Protein AF-A0A962ACP3-F1 (afdb_monomer_lite)

pLDDT: mean 85.19, std 15.77, range [39.59, 98.0]

Radius of gyration: 16.71 Å; chains: 1; bounding box: 46×25×47 Å

Secondary structure (DSSP, 8-state):
-HHHHH---TT--TTS--HHHHHHHHHHHHHHHHHHHHH---HHHHHHHHHHHHHHHHHHHHHHHHHHHS---GGGHHHHHHHHHHHHHHHHHHHHHHHHHS--TT-HHHHHHHHHHHHHHHHHHHHTT-S-HHHHHHHHHHHHHHHHHHHHTS-HHHHHHHHHHHTTHHHHHHHHHH--

Sequence (180 aa):
MRLYFTEFSAGSGPGGVRPLQFLAILGSGVIALLMVALLGTPAIRAFLWWLAIAVSEAAIIAINVLYARREPDDSRLRAWALAKAMLAGLSGLAWSAGQVALSVPGDPVSTIMPAWMILTFCAGAIWAGAFYMPALVAMQLCAVMPAAMWLETHGGFERAVGLCLLAPLQMMLAISRLAG

Structure (mmCIF, N/CA/C/O backbone):
data_AF-A0A962ACP3-F1
#
_entry.id   AF-A0A962ACP3-F1
#
loop_
_atom_site.group_PDB
_atom_site.id
_atom_site.type_symbol
_atom_site.label_atom_id
_atom_site.label_alt_id
_atom_site.label_comp_id
_atom_site.label_asym_id
_atom_site.label_entity_id
_atom_site.label_seq_id
_atom_site.pdbx_PDB_ins_code
_atom_site.Cartn_x
_atom_site.Cartn_y
_atom_site.Cartn_z
_atom_site.occupancy
_atom_site.B_iso_or_equiv
_atom_site.auth_seq_id
_atom_site.auth_comp_id
_atom_site.auth_asym_id
_atom_site.auth_atom_id
_atom_site.pdbx_PDB_model_num
ATOM 1 N N . MET A 1 1 ? 10.796 1.493 -24.749 1.00 45.69 1 MET A N 1
ATOM 2 C CA . MET A 1 1 ? 10.975 0.771 -23.462 1.00 45.69 1 MET A CA 1
ATOM 3 C C . MET A 1 1 ? 12.163 1.273 -22.653 1.00 45.69 1 MET A C 1
ATOM 5 O O . MET A 1 1 ? 11.949 1.526 -21.478 1.00 45.69 1 MET A O 1
ATOM 9 N N . ARG A 1 2 ? 13.359 1.469 -23.238 1.00 44.56 2 ARG A N 1
ATOM 10 C CA . ARG A 1 2 ? 14.505 2.090 -22.537 1.00 44.56 2 ARG A CA 1
ATOM 11 C C . ARG A 1 2 ? 14.147 3.419 -21.844 1.00 44.56 2 ARG A C 1
ATOM 13 O O . ARG A 1 2 ? 14.450 3.563 -20.667 1.00 44.56 2 ARG A O 1
ATOM 20 N N . LEU A 1 3 ? 13.381 4.287 -22.522 1.00 40.88 3 LEU A N 1
ATOM 21 C CA . LEU A 1 3 ? 12.874 5.569 -21.996 1.00 40.88 3 LEU A CA 1
ATOM 22 C C . LEU A 1 3 ? 12.155 5.462 -20.635 1.00 40.88 3 LEU A C 1
ATOM 24 O O . LEU A 1 3 ? 12.406 6.274 -19.760 1.00 40.88 3 LEU A O 1
ATOM 28 N N . TYR A 1 4 ? 11.367 4.410 -20.397 1.00 48.16 4 TYR A N 1
ATOM 29 C CA . TYR A 1 4 ? 10.574 4.249 -19.165 1.00 48.16 4 TYR A CA 1
ATOM 30 C C . TYR A 1 4 ? 11.374 3.765 -17.945 1.00 48.16 4 TYR A C 1
ATOM 32 O O . TYR A 1 4 ? 10.893 3.825 -16.814 1.00 48.16 4 TYR A O 1
ATOM 40 N N . PHE A 1 5 ? 12.587 3.250 -18.157 1.00 47.72 5 PHE A N 1
ATOM 41 C CA . PHE A 1 5 ? 13.537 2.984 -17.074 1.00 47.72 5 PHE A CA 1
ATOM 42 C C . PHE A 1 5 ? 14.505 4.155 -16.861 1.00 47.72 5 PHE A C 1
ATOM 44 O O . PHE A 1 5 ? 15.052 4.290 -15.768 1.00 47.72 5 PHE A O 1
ATOM 51 N N . THR A 1 6 ? 14.707 4.986 -17.889 1.00 42.34 6 THR A N 1
ATOM 52 C CA . THR A 1 6 ? 15.569 6.175 -17.857 1.00 42.34 6 THR A CA 1
ATOM 53 C C . THR A 1 6 ? 14.825 7.469 -17.542 1.00 42.34 6 THR A C 1
ATOM 55 O O . THR A 1 6 ? 15.491 8.475 -17.322 1.00 42.34 6 THR A O 1
ATOM 58 N N . GLU A 1 7 ? 13.489 7.463 -17.456 1.00 41.88 7 GLU A N 1
ATOM 59 C CA . GLU A 1 7 ? 12.685 8.499 -16.791 1.00 41.88 7 GLU A CA 1
ATOM 60 C C . GLU A 1 7 ? 12.941 8.449 -15.273 1.00 41.88 7 GLU A C 1
ATOM 62 O O . GLU A 1 7 ? 12.097 8.183 -14.415 1.00 41.88 7 GLU A O 1
ATOM 67 N N . PHE A 1 8 ? 14.201 8.701 -14.933 1.00 46.75 8 PHE A N 1
ATOM 68 C CA . PHE A 1 8 ? 14.587 9.387 -13.730 1.00 46.75 8 PHE A CA 1
ATOM 69 C C . PHE A 1 8 ? 13.858 10.729 -13.781 1.00 46.75 8 PHE A C 1
ATOM 71 O O . PHE A 1 8 ? 14.294 11.659 -14.455 1.00 46.75 8 PHE A O 1
ATOM 78 N N . SER A 1 9 ? 12.734 10.847 -13.069 1.00 42.66 9 SER A N 1
ATOM 79 C CA . SER A 1 9 ? 12.297 12.163 -12.606 1.00 42.66 9 SER A CA 1
ATOM 80 C C . SER A 1 9 ? 13.532 12.877 -12.047 1.00 42.66 9 SER A C 1
ATOM 82 O O . SER A 1 9 ? 14.309 12.262 -11.305 1.00 42.66 9 SER A O 1
ATOM 84 N N . ALA A 1 10 ? 13.735 14.146 -12.404 1.00 41.72 10 ALA A N 1
ATOM 85 C CA . ALA A 1 10 ? 14.876 14.951 -11.963 1.00 41.72 10 ALA A CA 1
ATOM 86 C C . ALA A 1 10 ? 15.040 15.001 -10.422 1.00 41.72 10 ALA A C 1
ATOM 88 O O . ALA A 1 10 ? 16.084 15.416 -9.931 1.00 41.72 10 ALA A O 1
ATOM 89 N N . GLY A 1 11 ? 14.043 14.534 -9.653 1.00 42.28 11 GLY A N 1
ATOM 90 C CA . GLY A 1 11 ? 14.097 14.330 -8.199 1.00 42.28 11 GLY A CA 1
ATOM 91 C C . GLY A 1 11 ? 14.646 12.974 -7.721 1.00 42.28 11 GLY A C 1
ATOM 92 O O . GLY A 1 11 ? 14.544 12.652 -6.536 1.00 42.28 11 GLY A O 1
ATOM 93 N N . SER A 1 12 ? 15.198 12.144 -8.606 1.00 43.84 12 SER A N 1
ATOM 94 C CA . SER A 1 12 ? 15.861 10.888 -8.236 1.00 43.84 12 SER A CA 1
ATOM 95 C C . SER A 1 12 ? 17.210 11.200 -7.582 1.00 43.84 12 SER A C 1
ATOM 97 O O . SER A 1 12 ? 18.171 11.531 -8.271 1.00 43.84 12 SER A O 1
ATOM 99 N N . GLY A 1 13 ? 17.284 11.129 -6.254 1.00 42.38 13 GLY A N 1
ATOM 100 C CA . GLY A 1 13 ? 18.529 11.337 -5.514 1.00 42.38 13 GLY A CA 1
ATOM 101 C C . GLY A 1 13 ? 19.671 10.394 -5.947 1.00 42.38 13 GLY A C 1
ATOM 102 O O . GLY A 1 13 ? 19.444 9.400 -6.651 1.00 42.38 13 GLY A O 1
ATOM 103 N N . PRO A 1 14 ? 20.918 10.686 -5.536 1.00 39.59 14 PRO A N 1
ATOM 104 C CA . PRO A 1 14 ? 22.082 9.884 -5.906 1.00 39.59 14 PRO A CA 1
ATOM 105 C C . PRO A 1 14 ? 21.909 8.409 -5.493 1.00 39.59 14 PRO A C 1
ATOM 107 O O . PRO A 1 14 ? 21.522 8.108 -4.367 1.00 39.59 14 PRO A O 1
ATOM 110 N N . GLY A 1 15 ? 22.206 7.478 -6.410 1.00 46.47 15 GLY A N 1
ATOM 111 C CA . GLY A 1 15 ? 22.239 6.032 -6.134 1.00 46.47 15 GLY A CA 1
ATOM 112 C C . GLY A 1 15 ? 20.968 5.232 -6.455 1.00 46.47 15 GLY A C 1
ATOM 113 O O . GLY A 1 15 ? 20.919 4.046 -6.141 1.00 46.47 15 GLY A O 1
ATOM 114 N N . GLY A 1 16 ? 19.950 5.832 -7.083 1.00 48.38 16 GLY A N 1
ATOM 115 C CA . GLY A 1 16 ? 18.723 5.116 -7.473 1.00 48.38 16 GLY A CA 1
ATOM 116 C C . GLY A 1 16 ? 17.720 4.900 -6.331 1.00 48.38 16 GLY A C 1
ATOM 117 O O . GLY A 1 16 ? 16.703 4.232 -6.526 1.00 48.38 16 GLY A O 1
ATOM 118 N N . VAL A 1 17 ? 17.983 5.492 -5.160 1.00 49.34 17 VAL A N 1
ATOM 119 C CA . VAL A 1 17 ? 17.039 5.602 -4.043 1.00 49.34 17 VAL A CA 1
ATOM 120 C C . VAL A 1 17 ? 16.253 6.894 -4.229 1.00 49.34 17 VAL A C 1
ATOM 122 O O . VAL A 1 17 ? 16.806 7.992 -4.171 1.00 49.34 17 VAL A O 1
ATOM 125 N N . ARG A 1 18 ? 14.948 6.783 -4.463 1.00 64.94 18 ARG A N 1
ATOM 126 C CA . ARG A 1 18 ? 14.062 7.942 -4.428 1.00 64.94 18 ARG A CA 1
ATOM 127 C C . ARG A 1 18 ? 13.822 8.301 -2.962 1.00 64.94 18 ARG A C 1
ATOM 129 O O . ARG A 1 18 ? 13.464 7.416 -2.183 1.00 64.94 18 ARG A O 1
ATOM 136 N N . PRO A 1 19 ? 13.923 9.587 -2.585 1.00 71.31 19 PRO A N 1
ATOM 137 C CA . PRO A 1 19 ? 13.521 10.064 -1.261 1.00 71.31 19 PRO A CA 1
ATOM 138 C C . PRO A 1 19 ? 12.148 9.530 -0.826 1.00 71.31 19 PRO A C 1
ATOM 140 O O . PRO A 1 19 ? 11.937 9.247 0.347 1.00 71.31 19 PRO A O 1
ATOM 143 N N . LEU A 1 20 ? 11.252 9.291 -1.790 1.00 74.06 20 LEU A N 1
ATOM 144 C CA . LEU A 1 20 ? 9.941 8.689 -1.579 1.00 74.06 20 LEU A CA 1
ATOM 145 C C . LEU A 1 20 ? 9.981 7.305 -0.901 1.00 74.06 20 LEU A C 1
ATOM 147 O O . LEU A 1 20 ? 9.170 7.077 -0.013 1.00 74.06 20 LEU A O 1
ATOM 151 N N . GLN A 1 21 ? 10.900 6.396 -1.262 1.00 81.31 21 GLN A N 1
ATOM 152 C CA . GLN A 1 21 ? 10.975 5.073 -0.612 1.00 81.31 21 GLN A CA 1
ATOM 153 C C . GLN A 1 21 ? 11.403 5.200 0.849 1.00 81.31 21 GLN A C 1
ATOM 155 O O . GLN A 1 21 ? 10.837 4.561 1.732 1.00 81.31 21 GLN A O 1
ATOM 160 N N . PHE A 1 22 ? 12.377 6.069 1.123 1.00 83.25 22 PHE A N 1
ATOM 161 C CA . PHE A 1 22 ? 12.807 6.334 2.491 1.00 83.25 22 PHE A CA 1
ATOM 162 C C . PHE A 1 22 ? 11.678 6.960 3.318 1.00 83.25 22 PHE A C 1
ATOM 164 O O . PHE A 1 22 ? 11.406 6.517 4.432 1.00 83.25 22 PHE A O 1
ATOM 171 N N . LEU A 1 23 ? 10.969 7.939 2.748 1.00 85.25 23 LEU A N 1
ATOM 172 C CA . LEU A 1 23 ? 9.799 8.555 3.373 1.00 85.25 23 LEU A CA 1
ATOM 173 C C . LEU A 1 23 ? 8.660 7.552 3.591 1.00 85.25 23 LEU A C 1
ATOM 175 O O . LEU A 1 23 ? 7.990 7.626 4.614 1.00 85.25 23 LEU A O 1
ATOM 179 N N . ALA A 1 24 ? 8.464 6.594 2.685 1.00 86.88 24 ALA A N 1
ATOM 180 C CA . ALA A 1 24 ? 7.477 5.527 2.828 1.00 86.88 24 ALA A CA 1
ATOM 181 C C . ALA A 1 24 ? 7.806 4.595 4.011 1.00 86.88 24 ALA A C 1
ATOM 183 O O . ALA A 1 24 ? 6.938 4.312 4.842 1.00 86.88 24 ALA A O 1
ATOM 184 N N . ILE A 1 25 ? 9.069 4.172 4.144 1.00 91.38 25 ILE A N 1
ATOM 185 C CA . ILE A 1 25 ? 9.536 3.346 5.273 1.00 91.38 25 ILE A CA 1
ATOM 1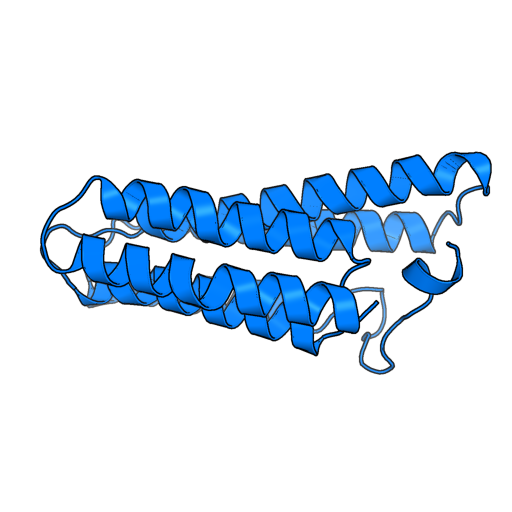86 C C . ILE A 1 25 ? 9.449 4.121 6.595 1.00 91.38 25 ILE A C 1
ATOM 188 O O . ILE A 1 25 ? 9.012 3.578 7.610 1.00 91.38 25 ILE A O 1
ATOM 192 N N . LEU A 1 26 ? 9.849 5.395 6.596 1.00 92.62 26 LEU A N 1
ATOM 193 C CA . LEU A 1 26 ? 9.807 6.236 7.791 1.00 92.62 26 LEU A CA 1
ATOM 194 C C . LEU A 1 26 ? 8.364 6.537 8.213 1.00 92.62 26 LEU A C 1
ATOM 196 O O . LEU A 1 26 ? 8.018 6.365 9.378 1.00 92.62 26 LEU A O 1
ATOM 200 N N . GLY A 1 27 ? 7.508 6.925 7.266 1.00 92.00 27 GLY A N 1
ATOM 201 C CA . GLY A 1 27 ? 6.094 7.204 7.505 1.00 92.00 27 GLY A CA 1
ATOM 202 C C . GLY A 1 27 ? 5.338 5.978 8.016 1.00 92.00 27 GLY A C 1
ATOM 203 O O . GLY A 1 27 ? 4.606 6.079 8.998 1.00 92.00 27 GLY A O 1
ATOM 204 N N . SER A 1 28 ? 5.566 4.801 7.424 1.00 93.88 28 SER A N 1
ATOM 205 C CA . SER A 1 28 ? 4.996 3.546 7.940 1.00 93.88 28 SER A CA 1
ATOM 206 C C . SER A 1 28 ? 5.524 3.187 9.328 1.00 93.88 28 SER A C 1
ATOM 208 O O . SER A 1 28 ? 4.745 2.742 10.165 1.00 93.88 28 SER A O 1
ATOM 210 N N . GLY A 1 29 ? 6.802 3.448 9.620 1.00 95.75 29 GLY A N 1
ATOM 211 C CA . GLY A 1 29 ? 7.376 3.247 10.952 1.00 95.75 29 GLY A CA 1
ATOM 212 C C . GLY A 1 29 ? 6.732 4.141 12.013 1.00 95.75 29 GLY A C 1
ATOM 213 O O . GLY A 1 29 ? 6.358 3.659 13.080 1.00 95.75 29 GLY A O 1
ATOM 214 N N . VAL A 1 30 ? 6.530 5.426 11.704 1.00 95.31 30 VAL A N 1
ATOM 215 C CA . VAL A 1 30 ? 5.829 6.365 12.595 1.00 95.31 30 VAL A CA 1
ATOM 216 C C . VAL A 1 30 ? 4.410 5.882 12.878 1.00 95.31 30 VAL A C 1
ATOM 218 O O . VAL A 1 30 ? 4.004 5.843 14.037 1.00 95.31 30 VAL A O 1
ATOM 221 N N . ILE A 1 31 ? 3.665 5.456 11.854 1.00 93.81 31 ILE A N 1
ATOM 222 C CA . ILE A 1 31 ? 2.314 4.935 12.073 1.00 93.81 31 ILE A CA 1
ATOM 223 C C . ILE A 1 31 ? 2.337 3.635 12.875 1.00 93.81 31 ILE A C 1
ATOM 225 O O . ILE A 1 31 ? 1.580 3.530 13.831 1.00 93.81 31 ILE A O 1
ATOM 229 N N . ALA A 1 32 ? 3.218 2.679 12.569 1.00 95.31 32 ALA A N 1
ATOM 230 C CA . ALA A 1 32 ? 3.351 1.449 13.353 1.00 95.31 32 ALA A CA 1
ATOM 231 C C . ALA A 1 32 ? 3.557 1.757 14.845 1.00 95.31 32 ALA A C 1
ATOM 233 O O . ALA A 1 32 ? 2.889 1.172 15.697 1.00 95.31 32 ALA A O 1
ATOM 234 N N . LEU A 1 33 ? 4.428 2.721 15.159 1.00 96.44 33 LEU A N 1
ATOM 235 C CA . LEU A 1 33 ? 4.669 3.171 16.528 1.00 96.44 33 LEU A CA 1
ATOM 236 C C . LEU A 1 33 ? 3.428 3.817 17.156 1.00 96.44 33 LEU A C 1
ATOM 238 O O . LEU A 1 33 ? 3.095 3.484 18.289 1.00 96.44 33 LEU A O 1
ATOM 242 N N . LEU A 1 34 ? 2.718 4.692 16.437 1.00 94.81 34 LEU A N 1
ATOM 243 C CA . LEU A 1 34 ? 1.493 5.330 16.937 1.00 94.81 34 LEU A CA 1
ATOM 244 C C . LEU A 1 34 ? 0.365 4.316 17.173 1.00 94.81 34 LEU A C 1
ATOM 246 O O . LEU A 1 34 ? -0.305 4.377 18.202 1.00 94.81 34 LEU A O 1
ATOM 250 N N . MET A 1 35 ? 0.193 3.350 16.270 1.00 95.25 35 MET A N 1
ATOM 251 C CA . MET A 1 35 ? -0.785 2.266 16.400 1.00 95.25 35 MET A CA 1
ATOM 252 C C . MET A 1 35 ? -0.537 1.426 17.660 1.00 95.25 35 MET A C 1
ATOM 254 O O . MET A 1 35 ? -1.484 1.017 18.333 1.00 95.25 35 MET A O 1
ATOM 258 N N . VAL A 1 36 ? 0.732 1.184 18.002 1.00 96.69 36 VAL A N 1
ATOM 259 C CA . VAL A 1 36 ? 1.120 0.473 19.229 1.00 96.69 36 VAL A CA 1
ATOM 260 C C . VAL A 1 36 ? 0.929 1.358 20.460 1.00 96.69 36 VAL A C 1
ATOM 262 O O . VAL A 1 36 ? 0.293 0.938 21.422 1.00 96.69 36 VAL A O 1
ATOM 265 N N . ALA A 1 37 ? 1.464 2.580 20.432 1.00 95.88 37 ALA A N 1
ATOM 266 C CA . ALA A 1 37 ? 1.530 3.455 21.598 1.00 95.88 37 ALA A CA 1
ATOM 267 C C . ALA A 1 37 ? 0.169 4.030 22.013 1.00 95.88 37 ALA A C 1
ATOM 269 O O . ALA A 1 37 ? -0.053 4.244 23.202 1.00 95.88 37 ALA A O 1
ATOM 270 N N . LEU A 1 38 ? -0.722 4.301 21.053 1.00 94.38 38 LEU A N 1
ATOM 271 C CA . LEU A 1 38 ? -1.979 5.014 21.302 1.00 94.38 38 LEU A CA 1
ATOM 272 C C . LEU A 1 38 ? -3.221 4.134 21.172 1.00 94.38 38 LEU A C 1
ATOM 274 O O . LEU A 1 38 ? -4.197 4.376 21.874 1.00 94.38 38 LEU A O 1
ATOM 278 N N . LEU A 1 39 ? -3.199 3.133 20.286 1.00 93.38 39 LEU A N 1
ATOM 279 C CA . LEU A 1 39 ? -4.390 2.340 19.949 1.00 93.38 39 LEU A CA 1
ATOM 280 C C . LEU A 1 39 ? -4.310 0.887 20.437 1.00 93.38 39 LEU A C 1
ATOM 282 O O . LEU A 1 39 ? -5.238 0.116 20.231 1.00 93.38 39 LEU A O 1
ATOM 286 N N . GLY A 1 40 ? -3.213 0.488 21.089 1.00 92.38 40 GLY A N 1
ATOM 287 C CA . GLY A 1 40 ? -3.079 -0.852 21.667 1.00 92.38 40 GLY A CA 1
ATOM 288 C C . GLY A 1 40 ? -2.886 -1.968 20.636 1.00 92.38 40 GLY A C 1
ATOM 289 O O . GLY A 1 40 ? -3.132 -3.138 20.932 1.00 92.38 40 GLY A O 1
ATOM 290 N N . THR A 1 41 ? -2.426 -1.640 19.424 1.00 95.19 41 THR A N 1
ATOM 291 C CA . THR A 1 41 ? -2.054 -2.662 18.437 1.00 95.19 41 THR A CA 1
ATOM 292 C C . THR A 1 41 ? -0.903 -3.514 18.986 1.00 95.19 41 THR A C 1
ATOM 294 O O . THR A 1 41 ? 0.090 -2.957 19.459 1.00 95.19 41 THR A O 1
ATOM 297 N N . PRO A 1 42 ? -0.959 -4.858 18.901 1.00 96.81 42 PRO A N 1
ATOM 298 C CA . PRO A 1 42 ? 0.154 -5.700 19.324 1.00 96.81 42 PRO A CA 1
ATOM 299 C C . PRO A 1 42 ? 1.448 -5.351 18.577 1.00 96.81 42 PRO A C 1
ATOM 301 O O . PRO A 1 42 ? 1.492 -5.409 17.345 1.00 96.81 42 PRO A O 1
ATOM 304 N N . ALA A 1 43 ? 2.520 -5.053 19.319 1.00 97.00 43 ALA A N 1
ATOM 305 C CA . ALA A 1 43 ? 3.794 -4.588 18.761 1.00 97.00 43 ALA A CA 1
ATOM 306 C C . ALA A 1 43 ? 4.361 -5.519 17.681 1.00 97.00 43 ALA A C 1
ATOM 308 O O . ALA A 1 43 ? 4.869 -5.050 16.667 1.00 97.00 43 ALA A O 1
ATOM 309 N N . ILE A 1 44 ? 4.209 -6.837 17.849 1.00 97.50 44 ILE A N 1
ATOM 310 C CA . ILE A 1 44 ? 4.664 -7.815 16.857 1.00 97.50 44 ILE A CA 1
ATOM 311 C C . ILE A 1 44 ? 3.912 -7.695 15.523 1.00 97.50 44 ILE A C 1
ATOM 313 O O . ILE A 1 44 ? 4.535 -7.802 14.472 1.00 97.50 44 ILE A O 1
ATOM 317 N N . ARG A 1 45 ? 2.599 -7.416 15.533 1.00 97.69 45 ARG A N 1
ATOM 318 C CA . ARG A 1 45 ? 1.810 -7.241 14.301 1.00 97.69 45 ARG A CA 1
ATOM 319 C C . ARG A 1 45 ? 2.243 -5.975 13.564 1.00 97.69 45 ARG A C 1
ATOM 321 O O . ARG A 1 45 ? 2.485 -6.025 12.361 1.00 97.69 45 ARG A O 1
ATOM 328 N N . ALA A 1 46 ? 2.401 -4.872 14.298 1.00 97.12 46 ALA A N 1
ATOM 329 C CA . ALA A 1 46 ? 2.862 -3.604 13.741 1.00 97.12 46 ALA A CA 1
ATOM 330 C C . ALA A 1 46 ? 4.295 -3.700 13.192 1.00 97.12 46 ALA A C 1
ATOM 332 O O . ALA A 1 46 ? 4.567 -3.225 12.090 1.00 97.12 46 ALA A O 1
ATOM 333 N N . PHE A 1 47 ? 5.189 -4.380 13.916 1.00 97.62 47 PHE A N 1
ATOM 334 C CA . PHE A 1 47 ? 6.560 -4.632 13.479 1.00 97.62 47 PHE A CA 1
ATOM 335 C C . PHE A 1 47 ? 6.617 -5.486 12.211 1.00 97.62 47 PHE A C 1
ATOM 337 O O . PHE A 1 47 ? 7.318 -5.122 11.273 1.00 97.62 47 PHE A O 1
ATOM 344 N N . LEU A 1 48 ? 5.872 -6.596 12.150 1.00 98.00 48 LEU A N 1
ATOM 345 C CA . LEU A 1 48 ? 5.849 -7.466 10.970 1.00 98.00 48 LEU A CA 1
ATOM 346 C C . LEU A 1 48 ? 5.294 -6.748 9.736 1.00 98.00 48 LEU A C 1
ATOM 348 O O . LEU A 1 48 ? 5.832 -6.911 8.643 1.00 98.00 48 LEU A O 1
ATOM 352 N N . TRP A 1 49 ? 4.255 -5.928 9.909 1.00 97.56 49 TRP A N 1
ATOM 353 C CA . TRP A 1 49 ? 3.724 -5.097 8.831 1.00 97.56 49 TRP A CA 1
ATOM 354 C C . TRP A 1 49 ? 4.751 -4.074 8.331 1.00 97.56 49 TRP A C 1
ATOM 356 O O . TRP A 1 49 ? 5.023 -4.008 7.131 1.00 97.56 49 TRP A O 1
ATOM 366 N N . TRP A 1 50 ? 5.379 -3.326 9.241 1.00 97.62 50 TRP A N 1
ATOM 367 C CA . TRP A 1 50 ? 6.427 -2.371 8.880 1.00 97.62 50 TRP A CA 1
ATOM 368 C C . TRP A 1 50 ? 7.618 -3.057 8.195 1.00 97.62 50 TRP A C 1
ATOM 370 O O . TRP A 1 50 ? 8.109 -2.577 7.174 1.00 97.62 50 TRP A O 1
ATOM 380 N N . LEU A 1 51 ? 8.047 -4.214 8.707 1.00 97.50 51 LEU A N 1
ATOM 381 C CA . LEU A 1 51 ? 9.123 -5.008 8.120 1.00 97.50 51 LEU A CA 1
ATOM 382 C C . LEU A 1 51 ? 8.770 -5.462 6.698 1.00 97.50 51 LEU A C 1
ATOM 384 O O . LEU A 1 51 ? 9.626 -5.404 5.819 1.00 97.50 51 LEU A O 1
ATOM 388 N N . ALA A 1 52 ? 7.522 -5.868 6.447 1.00 97.25 52 ALA A N 1
ATOM 389 C CA . ALA A 1 52 ? 7.064 -6.229 5.107 1.00 97.25 52 ALA A CA 1
ATOM 390 C C . ALA A 1 52 ? 7.171 -5.047 4.127 1.00 97.25 52 ALA A C 1
ATOM 392 O O . ALA A 1 52 ? 7.674 -5.224 3.015 1.00 97.25 52 ALA A O 1
ATOM 393 N N . ILE A 1 53 ? 6.784 -3.837 4.553 1.00 95.31 53 ILE A N 1
ATOM 394 C CA . ILE A 1 53 ? 6.967 -2.614 3.756 1.00 95.31 53 ILE A CA 1
ATOM 395 C C . ILE A 1 53 ? 8.458 -2.371 3.505 1.00 95.31 53 ILE A C 1
ATOM 397 O O . ILE A 1 53 ? 8.865 -2.264 2.349 1.00 95.31 53 ILE A O 1
ATOM 401 N N . ALA A 1 54 ? 9.285 -2.363 4.553 1.00 95.19 54 ALA A N 1
ATOM 402 C CA . ALA A 1 54 ? 10.721 -2.114 4.444 1.00 95.19 54 ALA A CA 1
ATOM 403 C C . ALA A 1 54 ? 11.423 -3.096 3.492 1.00 95.19 54 ALA A C 1
ATOM 405 O O . ALA A 1 54 ? 12.217 -2.680 2.648 1.00 95.19 54 ALA A O 1
ATOM 406 N N . VAL A 1 55 ? 11.094 -4.389 3.574 1.00 95.69 55 VAL A N 1
ATOM 407 C CA . VAL A 1 55 ? 11.622 -5.424 2.674 1.00 95.69 55 VAL A CA 1
ATOM 408 C C . VAL A 1 55 ? 11.146 -5.203 1.237 1.00 95.69 55 VAL A C 1
ATOM 410 O O . VAL A 1 55 ? 11.948 -5.319 0.309 1.00 95.69 55 VAL A O 1
ATOM 413 N N . SER A 1 56 ? 9.873 -4.852 1.031 1.00 93.44 56 SER A N 1
ATOM 414 C CA . SER A 1 56 ? 9.336 -4.596 -0.311 1.00 93.44 56 SER A CA 1
ATOM 415 C C . SER A 1 56 ? 9.993 -3.380 -0.982 1.00 93.44 56 SER A C 1
ATOM 417 O O . SER A 1 56 ? 10.405 -3.460 -2.141 1.00 93.44 56 SER A O 1
ATOM 419 N N . GLU A 1 57 ? 10.199 -2.291 -0.238 1.00 90.19 57 GLU A N 1
ATOM 420 C CA . GLU A 1 57 ? 10.881 -1.089 -0.723 1.00 90.19 57 GLU A CA 1
ATOM 421 C C . GLU A 1 57 ? 12.367 -1.364 -0.992 1.00 90.19 57 GLU A C 1
ATOM 423 O O . GLU A 1 57 ? 12.899 -0.966 -2.032 1.00 90.19 57 GLU A O 1
ATOM 428 N N . ALA A 1 58 ? 13.034 -2.127 -0.118 1.00 90.88 58 ALA A N 1
ATOM 429 C CA . ALA A 1 58 ? 14.411 -2.565 -0.335 1.00 90.88 58 ALA A CA 1
ATOM 430 C C . ALA A 1 58 ? 14.551 -3.419 -1.607 1.00 90.88 58 ALA A C 1
ATOM 432 O O . ALA A 1 58 ? 15.513 -3.246 -2.357 1.00 90.88 58 ALA A O 1
ATOM 433 N N . ALA A 1 59 ? 13.584 -4.293 -1.901 1.00 91.31 59 ALA A N 1
ATOM 434 C CA . ALA A 1 59 ? 13.572 -5.086 -3.128 1.00 91.31 59 ALA A CA 1
ATOM 435 C C . ALA A 1 59 ? 13.389 -4.213 -4.385 1.00 91.31 59 ALA A C 1
ATOM 437 O O . ALA A 1 59 ? 14.066 -4.433 -5.393 1.00 91.31 59 ALA A O 1
ATOM 438 N N . ILE A 1 60 ? 12.534 -3.184 -4.321 1.00 87.25 60 ILE A N 1
ATOM 439 C CA . ILE A 1 60 ? 12.362 -2.201 -5.404 1.00 87.25 60 ILE A CA 1
ATOM 440 C C . ILE A 1 60 ? 13.652 -1.392 -5.624 1.00 87.25 60 ILE A C 1
ATOM 442 O O . ILE A 1 60 ? 14.054 -1.151 -6.765 1.00 87.25 60 ILE A O 1
ATOM 446 N N . ILE A 1 61 ? 14.340 -0.991 -4.554 1.00 85.06 61 ILE A N 1
ATOM 447 C CA . ILE A 1 61 ? 15.648 -0.330 -4.653 1.00 85.06 61 ILE A CA 1
ATOM 448 C C . ILE A 1 61 ? 16.665 -1.280 -5.295 1.00 85.06 61 ILE A C 1
ATOM 450 O O . ILE A 1 61 ? 17.341 -0.901 -6.251 1.00 85.06 61 ILE A O 1
ATOM 454 N N . ALA A 1 62 ? 16.735 -2.530 -4.833 1.00 87.94 62 ALA A N 1
ATOM 455 C CA . ALA A 1 62 ? 17.680 -3.521 -5.335 1.00 87.94 62 ALA A CA 1
ATOM 456 C C . ALA A 1 62 ? 17.502 -3.794 -6.836 1.00 87.94 62 ALA A C 1
ATOM 458 O O . ALA A 1 62 ? 18.495 -3.809 -7.567 1.00 87.94 62 ALA A O 1
ATOM 459 N N . ILE A 1 63 ? 16.263 -3.951 -7.324 1.00 85.62 63 ILE A N 1
ATOM 460 C CA . ILE A 1 63 ? 16.014 -4.169 -8.757 1.00 85.62 63 ILE A CA 1
ATOM 461 C C . ILE A 1 63 ? 16.391 -2.936 -9.592 1.00 85.62 63 ILE A C 1
ATOM 463 O O . ILE A 1 63 ? 16.972 -3.089 -10.665 1.00 85.62 63 ILE A O 1
ATOM 467 N N . ASN A 1 64 ? 16.142 -1.717 -9.098 1.00 82.25 64 ASN A N 1
ATOM 468 C CA . ASN A 1 64 ? 16.528 -0.490 -9.802 1.00 82.25 64 ASN A CA 1
ATOM 469 C C . ASN A 1 64 ? 18.057 -0.329 -9.855 1.00 82.25 64 ASN A C 1
ATOM 471 O O . ASN A 1 64 ? 18.606 -0.008 -10.907 1.00 82.25 64 ASN A O 1
ATOM 475 N N . VAL A 1 65 ? 18.756 -0.602 -8.748 1.00 83.00 65 VAL A N 1
ATOM 476 C CA . VAL A 1 65 ? 20.227 -0.578 -8.694 1.00 83.00 65 VAL A CA 1
ATOM 477 C C . VAL A 1 65 ? 20.822 -1.645 -9.613 1.00 83.00 65 VAL A C 1
ATOM 479 O O . VAL A 1 65 ? 21.793 -1.373 -10.318 1.00 83.00 65 VAL A O 1
ATOM 482 N N . LEU A 1 66 ? 20.249 -2.851 -9.636 1.00 85.44 66 LEU A N 1
ATOM 483 C CA . LEU A 1 66 ? 20.724 -3.928 -10.501 1.00 85.44 66 LEU A CA 1
ATOM 484 C C . LEU A 1 66 ? 20.527 -3.585 -11.982 1.00 85.44 66 LEU A C 1
ATOM 486 O O . LEU A 1 66 ? 21.450 -3.799 -12.764 1.00 85.44 66 LEU A O 1
ATOM 490 N N . TYR A 1 67 ? 19.379 -3.002 -12.342 1.00 82.19 67 TYR A N 1
ATOM 491 C CA . TYR A 1 67 ? 19.112 -2.503 -13.692 1.00 82.19 67 TYR A CA 1
ATOM 492 C C . TYR A 1 67 ? 20.128 -1.427 -14.107 1.00 82.19 67 TYR A C 1
ATOM 494 O O . TYR A 1 67 ? 20.685 -1.494 -15.197 1.00 82.19 67 TYR A O 1
ATOM 502 N N . ALA A 1 68 ? 20.426 -0.467 -13.222 1.00 79.19 68 ALA A N 1
ATOM 503 C CA . ALA A 1 68 ? 21.382 0.607 -13.502 1.00 79.19 68 ALA A CA 1
ATOM 504 C C . ALA A 1 68 ? 22.831 0.108 -13.646 1.00 79.19 68 ALA A C 1
ATOM 506 O O . ALA A 1 68 ? 23.594 0.635 -14.449 1.00 79.19 68 ALA A O 1
ATOM 507 N N . ARG A 1 69 ? 23.228 -0.909 -12.871 1.00 83.31 69 ARG A N 1
ATOM 508 C CA . ARG A 1 69 ? 24.583 -1.488 -12.928 1.00 83.31 69 ARG A CA 1
ATOM 509 C C . ARG A 1 69 ? 24.789 -2.450 -14.094 1.00 83.31 69 ARG A C 1
ATOM 511 O O . ARG A 1 69 ? 25.928 -2.700 -14.477 1.00 83.31 69 ARG A O 1
ATOM 518 N N . ARG A 1 70 ? 23.717 -3.061 -14.592 1.00 78.56 70 ARG A N 1
ATOM 519 C CA . ARG A 1 70 ? 23.745 -4.064 -15.659 1.00 78.56 70 ARG A CA 1
ATOM 520 C C . ARG A 1 70 ? 22.636 -3.748 -16.642 1.00 78.56 70 ARG A C 1
ATOM 522 O O . ARG A 1 70 ? 21.587 -4.390 -16.594 1.00 78.56 70 ARG A O 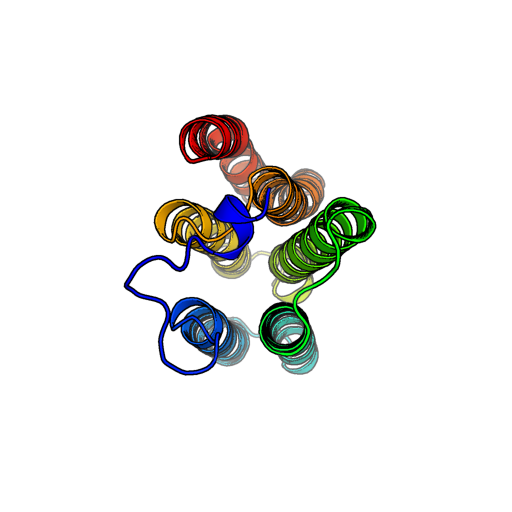1
ATOM 529 N N . GLU A 1 71 ? 22.875 -2.754 -17.493 1.00 70.81 71 GLU A N 1
ATOM 530 C CA . GLU A 1 71 ? 21.897 -2.359 -18.501 1.00 70.81 71 GLU A CA 1
ATOM 531 C C . GLU A 1 71 ? 21.540 -3.588 -19.361 1.00 70.81 71 GLU A C 1
ATOM 533 O O . GLU A 1 71 ? 22.427 -4.180 -19.982 1.00 70.81 71 GLU A O 1
ATOM 538 N N . PRO A 1 72 ? 20.283 -4.060 -19.317 1.00 73.12 72 PRO A N 1
ATOM 539 C CA . PRO A 1 72 ? 19.916 -5.317 -19.947 1.00 73.12 72 PRO A CA 1
ATOM 540 C C . PRO A 1 72 ? 19.732 -5.153 -21.455 1.00 73.12 72 PRO A C 1
ATOM 542 O O . PRO A 1 72 ? 19.195 -4.147 -21.913 1.00 73.12 72 PRO A O 1
ATOM 545 N N . ASP A 1 73 ? 20.093 -6.194 -22.208 1.00 83.31 73 ASP A N 1
ATOM 546 C CA . ASP A 1 73 ? 19.780 -6.291 -23.636 1.00 83.31 73 ASP A CA 1
ATOM 547 C C . ASP A 1 73 ? 18.275 -6.121 -23.894 1.00 83.31 73 ASP A C 1
ATOM 549 O O . ASP A 1 73 ? 17.435 -6.540 -23.086 1.00 83.31 73 ASP A O 1
ATOM 553 N N . ASP A 1 74 ? 17.923 -5.595 -25.069 1.00 80.81 74 ASP A N 1
ATOM 554 C CA . ASP A 1 74 ? 16.534 -5.305 -25.448 1.00 80.81 74 ASP A CA 1
ATOM 555 C C . ASP A 1 74 ? 15.607 -6.531 -25.332 1.00 80.81 74 ASP A C 1
ATOM 557 O O . ASP A 1 74 ? 14.441 -6.411 -24.943 1.00 80.81 74 ASP A O 1
ATOM 561 N N . SER A 1 75 ? 16.142 -7.733 -25.574 1.00 83.75 75 SER A N 1
ATOM 562 C CA . SER A 1 75 ? 15.426 -9.010 -25.436 1.00 83.75 75 SER A CA 1
ATOM 563 C C . SER A 1 75 ? 14.956 -9.303 -24.003 1.00 83.75 75 SER A C 1
ATOM 565 O O . SER A 1 75 ? 13.999 -10.053 -23.804 1.00 83.75 75 SER A O 1
ATOM 567 N N . ARG A 1 76 ? 15.591 -8.698 -22.990 1.00 84.75 76 ARG A N 1
ATOM 568 C CA . ARG A 1 76 ? 15.303 -8.911 -21.563 1.00 84.75 76 ARG A CA 1
ATOM 569 C C . ARG A 1 76 ? 14.459 -7.802 -20.940 1.00 84.75 76 ARG A C 1
ATOM 571 O O . ARG A 1 76 ? 13.958 -7.992 -19.832 1.00 84.75 76 ARG A O 1
ATOM 578 N N . LEU A 1 77 ? 14.235 -6.681 -21.632 1.00 82.19 77 LEU A N 1
ATOM 579 C CA . LEU A 1 77 ? 13.501 -5.529 -21.086 1.00 82.19 77 LEU A CA 1
ATOM 580 C C . LEU A 1 77 ? 12.096 -5.891 -20.592 1.00 82.19 77 LEU A C 1
ATOM 582 O O . LEU A 1 77 ? 11.662 -5.414 -19.544 1.00 82.19 77 LEU A O 1
ATOM 586 N N . ARG A 1 78 ? 11.399 -6.788 -21.300 1.00 83.94 78 ARG A N 1
ATOM 587 C CA . ARG A 1 78 ? 10.066 -7.252 -20.892 1.00 83.94 78 ARG A CA 1
ATOM 588 C C . ARG A 1 78 ? 10.095 -8.005 -19.560 1.00 83.94 78 ARG A C 1
ATOM 590 O O . ARG A 1 78 ? 9.217 -7.790 -18.729 1.00 83.94 78 ARG A O 1
ATOM 597 N N . ALA A 1 79 ? 11.093 -8.861 -19.346 1.00 86.81 79 ALA A N 1
ATOM 598 C CA . ALA A 1 79 ? 11.238 -9.611 -18.099 1.00 86.81 79 ALA A CA 1
ATOM 599 C C . ALA A 1 79 ? 11.534 -8.674 -16.919 1.00 86.81 79 ALA A C 1
ATOM 601 O O . ALA A 1 79 ? 10.938 -8.815 -15.856 1.00 86.81 79 ALA A O 1
ATOM 602 N N . TRP A 1 80 ? 12.380 -7.664 -17.133 1.00 85.88 80 TRP A N 1
ATOM 603 C CA . TRP A 1 80 ? 12.663 -6.624 -16.142 1.00 85.88 80 TRP A CA 1
ATOM 604 C C . TRP A 1 80 ? 11.434 -5.789 -15.786 1.00 85.88 80 TRP A C 1
ATOM 606 O O . TRP A 1 80 ? 11.172 -5.549 -14.607 1.00 85.88 80 TRP A O 1
ATOM 616 N N . ALA A 1 81 ? 10.655 -5.384 -16.791 1.00 83.19 81 ALA A N 1
ATOM 617 C CA . ALA A 1 81 ? 9.403 -4.672 -16.572 1.00 83.19 81 ALA A CA 1
ATOM 618 C C . ALA A 1 81 ? 8.416 -5.526 -15.759 1.00 83.19 81 ALA A C 1
ATOM 620 O O . ALA A 1 81 ? 7.856 -5.044 -14.781 1.00 83.19 81 ALA A O 1
ATOM 621 N N . LEU A 1 82 ? 8.250 -6.808 -16.098 1.00 87.94 82 LEU A N 1
ATOM 622 C CA . LEU A 1 82 ? 7.383 -7.724 -15.348 1.00 87.94 82 LEU A CA 1
ATOM 623 C C . LEU A 1 82 ? 7.859 -7.938 -13.907 1.00 87.94 82 LEU A C 1
ATOM 625 O O . LEU A 1 82 ? 7.049 -7.873 -12.987 1.00 87.94 82 LEU A O 1
ATOM 629 N N . ALA A 1 83 ? 9.161 -8.132 -13.690 1.00 89.31 83 ALA A N 1
ATOM 630 C CA . ALA A 1 83 ? 9.722 -8.287 -12.351 1.00 89.31 83 ALA A CA 1
ATOM 631 C C . ALA A 1 83 ? 9.460 -7.046 -11.483 1.00 89.31 83 ALA A C 1
ATOM 633 O O . ALA A 1 83 ? 9.033 -7.165 -10.335 1.00 89.31 83 ALA A O 1
ATOM 634 N N . L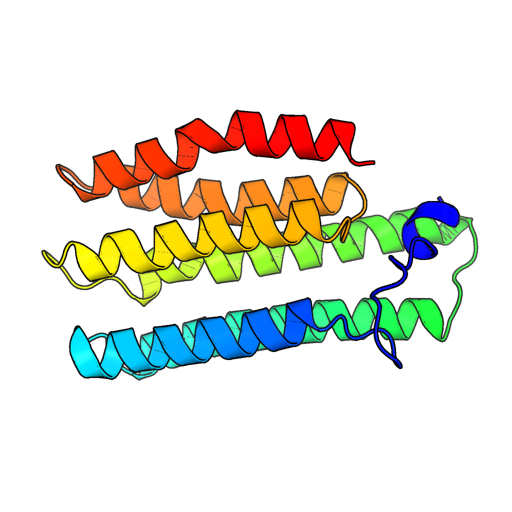YS A 1 84 ? 9.623 -5.844 -12.050 1.00 86.50 84 LYS A N 1
ATOM 635 C CA . LYS A 1 84 ? 9.283 -4.592 -11.365 1.00 86.50 84 LYS A CA 1
ATOM 636 C C . LYS A 1 84 ? 7.774 -4.482 -11.084 1.00 86.50 84 LYS A C 1
ATOM 638 O O . LYS A 1 84 ? 7.413 -3.936 -10.047 1.00 86.50 84 LYS A O 1
ATOM 643 N N . ALA A 1 85 ? 6.913 -5.059 -11.930 1.00 89.62 85 ALA A N 1
ATOM 644 C CA . ALA A 1 85 ? 5.453 -5.139 -11.715 1.00 89.62 85 ALA A CA 1
ATOM 645 C C . ALA A 1 85 ? 5.121 -5.932 -10.486 1.00 89.62 85 ALA A C 1
ATOM 647 O O . ALA A 1 85 ? 4.345 -5.496 -9.645 1.00 89.62 85 ALA A O 1
ATOM 648 N N . MET A 1 86 ? 5.719 -7.115 -10.423 1.00 92.44 86 MET A N 1
ATOM 649 C CA . MET A 1 86 ? 5.477 -8.056 -9.355 1.00 92.44 86 MET A CA 1
ATOM 650 C C . MET A 1 86 ? 5.958 -7.465 -8.036 1.00 92.44 86 MET A C 1
ATOM 652 O O . MET A 1 86 ? 5.213 -7.498 -7.068 1.00 92.44 86 MET A O 1
ATOM 656 N N . LEU A 1 87 ? 7.140 -6.842 -8.007 1.00 92.62 87 LEU A N 1
ATOM 657 C CA . LEU A 1 87 ? 7.635 -6.162 -6.808 1.00 92.62 87 LEU A CA 1
ATOM 658 C C . LEU A 1 87 ? 6.742 -4.988 -6.383 1.00 92.62 87 LEU A C 1
ATOM 660 O O . LEU A 1 87 ? 6.461 -4.844 -5.197 1.00 92.62 87 LEU A O 1
ATOM 664 N N . ALA A 1 88 ? 6.251 -4.185 -7.330 1.00 91.38 88 ALA A N 1
ATOM 665 C CA . ALA A 1 88 ? 5.323 -3.094 -7.032 1.00 91.38 88 ALA A CA 1
ATOM 666 C C . ALA A 1 88 ? 3.966 -3.614 -6.517 1.00 91.38 88 ALA A C 1
ATOM 668 O O . ALA A 1 88 ? 3.425 -3.079 -5.553 1.00 91.38 88 ALA A O 1
ATOM 669 N N . GLY A 1 89 ? 3.446 -4.697 -7.100 1.00 94.88 89 GLY A N 1
ATOM 670 C CA . GLY A 1 89 ? 2.251 -5.388 -6.614 1.00 94.88 89 GLY A CA 1
ATOM 671 C C . GLY A 1 89 ? 2.442 -5.968 -5.210 1.00 94.88 89 GLY A C 1
ATOM 672 O O . GLY A 1 89 ? 1.589 -5.775 -4.351 1.00 94.88 89 GLY A O 1
ATOM 673 N N . LEU A 1 90 ? 3.584 -6.609 -4.935 1.00 95.69 90 LEU A N 1
ATOM 674 C CA . LEU A 1 90 ? 3.933 -7.122 -3.605 1.00 95.69 90 LEU A CA 1
ATOM 675 C C . LEU A 1 90 ? 4.058 -6.000 -2.566 1.00 95.69 90 LEU A C 1
ATOM 677 O O . LEU A 1 90 ? 3.580 -6.167 -1.448 1.00 95.69 90 LEU A O 1
ATOM 681 N N . SER A 1 91 ? 4.645 -4.857 -2.936 1.00 94.38 91 SER A N 1
ATOM 682 C CA . SER A 1 91 ? 4.635 -3.652 -2.093 1.00 94.38 91 SER A CA 1
ATOM 683 C C . SER A 1 91 ? 3.197 -3.203 -1.817 1.00 94.38 91 SER A C 1
ATOM 685 O O . SER A 1 91 ? 2.824 -3.030 -0.660 1.00 94.38 91 SER A O 1
ATOM 687 N N . GLY A 1 92 ? 2.339 -3.146 -2.843 1.00 95.69 92 GLY A N 1
ATOM 688 C CA . GLY A 1 92 ? 0.909 -2.885 -2.670 1.00 95.69 92 GLY A CA 1
ATOM 689 C C . GLY A 1 92 ? 0.244 -3.842 -1.672 1.00 95.69 92 GLY A C 1
ATOM 690 O O . GLY A 1 92 ? -0.418 -3.392 -0.743 1.00 95.69 92 GLY A O 1
ATOM 691 N N . LEU A 1 93 ? 0.486 -5.152 -1.780 1.00 97.69 93 LEU A N 1
ATOM 692 C CA . LEU A 1 93 ? -0.033 -6.132 -0.817 1.00 97.69 93 LEU A CA 1
ATOM 693 C C . LEU A 1 93 ? 0.485 -5.888 0.610 1.00 97.69 93 LEU A C 1
ATOM 695 O O . LEU A 1 93 ? -0.284 -6.025 1.560 1.00 97.69 93 LEU A O 1
ATOM 699 N N . ALA A 1 94 ? 1.756 -5.510 0.778 1.00 97.06 94 ALA A N 1
ATOM 700 C CA . ALA A 1 94 ? 2.317 -5.175 2.088 1.00 97.06 94 ALA A CA 1
ATOM 701 C C . ALA A 1 94 ? 1.613 -3.956 2.710 1.00 97.06 94 ALA A C 1
ATOM 703 O O . ALA A 1 94 ? 1.262 -3.977 3.891 1.00 97.06 94 ALA A O 1
ATOM 704 N N . TRP A 1 95 ? 1.325 -2.931 1.905 1.00 97.00 95 TRP A N 1
ATOM 705 C CA . TRP A 1 95 ? 0.509 -1.789 2.319 1.00 97.00 95 TRP A CA 1
ATOM 706 C C . TRP A 1 95 ? -0.911 -2.209 2.702 1.00 97.00 95 TRP A C 1
ATOM 708 O O . TRP A 1 95 ? -1.380 -1.876 3.791 1.00 97.00 95 TRP A O 1
ATOM 718 N N . SER A 1 96 ? -1.559 -3.015 1.861 1.00 97.62 96 SER A N 1
ATOM 719 C CA . SER A 1 96 ? -2.900 -3.547 2.109 1.00 97.62 96 SER A CA 1
ATOM 720 C C . SER A 1 96 ? -2.986 -4.371 3.395 1.00 97.62 96 SER A C 1
ATOM 722 O O . SER A 1 96 ? -4.000 -4.315 4.092 1.00 97.62 96 SER A O 1
ATOM 724 N N . ALA A 1 97 ? -1.937 -5.128 3.726 1.00 97.38 97 ALA A N 1
ATOM 725 C CA . ALA A 1 97 ? -1.883 -5.943 4.934 1.00 97.38 97 ALA A CA 1
ATOM 726 C C . ALA A 1 97 ? -1.980 -5.101 6.214 1.00 97.38 97 ALA A C 1
ATOM 728 O O . ALA A 1 97 ? -2.380 -5.635 7.246 1.00 97.38 97 ALA A O 1
ATOM 729 N N . GLY A 1 98 ? -1.690 -3.795 6.156 1.00 95.81 98 GLY A N 1
ATOM 730 C CA . GLY A 1 98 ? -1.857 -2.875 7.282 1.00 95.81 98 GLY A CA 1
ATOM 731 C C . GLY A 1 98 ? -3.287 -2.842 7.809 1.00 95.81 98 GLY A C 1
ATOM 732 O O . GLY A 1 98 ? -3.485 -2.819 9.020 1.00 95.81 98 GLY A O 1
ATOM 733 N N . GLN A 1 99 ? -4.283 -2.959 6.925 1.00 96.06 99 GLN A N 1
ATOM 734 C CA . GLN A 1 99 ? -5.692 -2.983 7.320 1.00 96.06 99 GLN A CA 1
ATOM 735 C C . GLN A 1 99 ? -6.027 -4.186 8.215 1.00 96.06 99 GLN A C 1
ATOM 737 O O . GLN A 1 99 ? -6.851 -4.086 9.117 1.00 96.06 99 GLN A O 1
ATOM 742 N N . VAL A 1 100 ? -5.343 -5.313 8.002 1.00 95.44 100 VAL A N 1
ATOM 743 C CA . VAL A 1 100 ? -5.520 -6.543 8.783 1.00 95.44 100 VAL A CA 1
ATOM 744 C C . VAL A 1 100 ? -4.582 -6.572 9.985 1.00 95.44 100 VAL A C 1
ATOM 746 O O . VAL A 1 100 ? -4.969 -6.981 11.074 1.00 95.44 100 VAL A O 1
ATOM 749 N N . ALA A 1 101 ? -3.326 -6.165 9.814 1.00 95.94 101 ALA A N 1
ATOM 750 C CA . ALA A 1 101 ? -2.290 -6.271 10.834 1.00 95.94 101 ALA A CA 1
ATOM 751 C C . ALA A 1 101 ? -2.430 -5.217 11.937 1.00 95.94 101 ALA A C 1
ATOM 753 O O . ALA A 1 101 ? -2.041 -5.486 13.069 1.00 95.94 101 ALA A O 1
ATOM 754 N N . LEU A 1 102 ? -2.998 -4.052 11.634 1.00 96.44 102 LEU A N 1
ATOM 755 C CA . LEU A 1 102 ? -3.101 -2.931 12.571 1.00 96.44 102 LEU A CA 1
ATOM 756 C C . LEU A 1 102 ? -4.512 -2.750 13.141 1.00 96.44 102 LEU A C 1
ATOM 758 O O . LEU A 1 102 ? -4.729 -1.856 13.950 1.00 96.44 102 LEU A O 1
ATOM 762 N N . SER A 1 103 ? -5.473 -3.586 12.743 1.00 94.00 103 SER A N 1
ATOM 763 C CA . SER A 1 103 ? -6.849 -3.466 13.216 1.00 94.00 103 SER A CA 1
ATOM 764 C C . SER A 1 103 ? -6.976 -3.728 14.716 1.00 94.00 103 SER A C 1
ATOM 766 O O . SER A 1 103 ? -6.441 -4.713 15.256 1.00 94.00 103 SER A O 1
ATOM 768 N N . VAL A 1 104 ? -7.740 -2.846 15.360 1.00 93.88 104 VAL A N 1
ATOM 769 C CA . VAL A 1 104 ? -8.163 -2.925 16.756 1.00 93.88 104 VAL A CA 1
ATOM 770 C C . VAL A 1 104 ? -9.697 -2.933 16.764 1.00 93.88 104 VAL A C 1
ATOM 772 O O . VAL A 1 104 ? -10.312 -1.979 16.286 1.00 93.88 104 VAL A O 1
ATOM 775 N N . PRO A 1 105 ? -10.345 -4.011 17.246 1.00 90.50 105 PRO A N 1
ATOM 776 C CA . PRO A 1 105 ? -11.798 -4.142 17.176 1.00 90.50 105 PRO A CA 1
ATOM 777 C C . PRO A 1 105 ? -12.533 -2.967 17.827 1.00 90.50 105 PRO A C 1
ATOM 779 O O . PRO A 1 105 ? -12.257 -2.620 18.973 1.00 90.50 105 PRO A O 1
ATOM 782 N N . GLY A 1 106 ? -13.490 -2.385 17.101 1.00 87.94 106 GLY A N 1
ATOM 783 C CA . GLY A 1 106 ? -14.316 -1.279 17.588 1.00 87.94 106 GLY A CA 1
ATOM 784 C C . GLY A 1 106 ? -13.618 0.084 17.633 1.00 87.94 106 GLY A C 1
ATOM 785 O O . GLY A 1 106 ? -14.263 1.062 18.003 1.00 87.94 106 GLY A O 1
ATOM 786 N N . ASP A 1 107 ? -12.343 0.176 17.240 1.00 93.56 107 ASP A N 1
ATOM 787 C CA . ASP A 1 107 ? -11.625 1.446 17.163 1.00 93.56 107 ASP A CA 1
ATOM 788 C C . ASP A 1 107 ? -11.647 1.999 15.721 1.00 93.56 107 ASP A C 1
ATOM 790 O O . ASP A 1 107 ? -11.006 1.434 14.821 1.00 93.56 107 ASP A O 1
ATOM 794 N N . PRO A 1 108 ? -12.356 3.117 15.465 1.00 93.50 108 PRO A N 1
ATOM 795 C CA . PRO A 1 108 ? -12.476 3.673 14.120 1.00 93.50 108 PRO A CA 1
ATOM 796 C C . PRO A 1 108 ? -11.150 4.240 13.599 1.00 93.50 108 PRO A C 1
ATOM 798 O O . PRO A 1 108 ? -10.919 4.235 12.389 1.00 93.50 108 PRO A O 1
ATOM 801 N N . VAL A 1 109 ? -10.247 4.693 14.474 1.00 94.12 109 VAL A N 1
ATOM 802 C CA . VAL A 1 109 ? -8.946 5.243 14.066 1.00 94.12 109 VAL A CA 1
ATOM 803 C C . VAL A 1 109 ? -8.060 4.129 13.521 1.00 94.12 109 VAL A C 1
ATOM 805 O O . VAL A 1 109 ? -7.437 4.307 12.475 1.00 94.12 109 VAL A O 1
ATOM 808 N N . SER A 1 110 ? -8.077 2.953 14.152 1.00 93.75 110 SER A N 1
ATOM 809 C CA . SER A 1 110 ? -7.357 1.768 13.674 1.00 93.75 110 SER A CA 1
ATOM 810 C C . SER A 1 110 ? -7.829 1.280 12.298 1.00 93.75 110 SER A C 1
ATOM 812 O O . SER A 1 110 ? -7.083 0.606 11.589 1.00 93.75 110 SER A O 1
ATOM 814 N N . THR A 1 111 ? -9.043 1.671 11.898 1.00 94.56 111 THR A N 1
ATOM 815 C CA . THR A 1 111 ? -9.627 1.382 10.585 1.00 94.56 111 THR A CA 1
ATOM 816 C C . THR A 1 111 ? -9.285 2.457 9.553 1.00 94.56 111 THR A C 1
ATOM 818 O O . THR A 1 111 ? -8.878 2.124 8.441 1.00 94.56 111 THR A O 1
ATOM 821 N N . ILE A 1 112 ? -9.428 3.742 9.904 1.00 95.06 112 ILE A N 1
ATOM 822 C CA . ILE A 1 112 ? -9.152 4.868 8.994 1.00 95.06 112 ILE A CA 1
ATOM 823 C C . ILE A 1 112 ? -7.661 4.974 8.693 1.00 95.06 112 ILE A C 1
ATOM 825 O O . ILE A 1 112 ? -7.292 5.251 7.555 1.00 95.06 112 ILE A O 1
ATOM 829 N N . MET A 1 113 ? -6.804 4.795 9.702 1.00 95.00 113 MET A N 1
ATOM 830 C CA . MET A 1 113 ? -5.378 5.086 9.576 1.00 95.00 113 MET A CA 1
ATOM 831 C C . MET A 1 113 ? -4.723 4.270 8.450 1.00 95.00 113 MET A C 1
ATOM 833 O O . MET A 1 113 ? -4.142 4.888 7.555 1.00 95.00 113 MET A O 1
ATOM 837 N N . PRO A 1 114 ? -4.853 2.927 8.387 1.00 94.50 114 PRO A N 1
ATOM 838 C CA . PRO A 1 114 ? -4.234 2.153 7.313 1.00 94.50 114 PRO A CA 1
ATOM 839 C C . PRO A 1 114 ? -4.882 2.427 5.945 1.00 94.50 114 PRO A C 1
ATOM 841 O O . PRO A 1 114 ? -4.174 2.512 4.941 1.00 94.50 114 PRO A O 1
ATOM 844 N N . ALA A 1 115 ? -6.198 2.659 5.894 1.00 95.00 115 ALA A N 1
ATOM 845 C CA . ALA A 1 115 ? -6.900 3.034 4.667 1.00 95.00 115 ALA A CA 1
ATOM 846 C C . ALA A 1 115 ? -6.385 4.369 4.097 1.00 95.00 115 ALA A C 1
ATOM 848 O O . ALA A 1 115 ? -6.072 4.483 2.911 1.00 95.00 115 ALA A O 1
ATOM 849 N N . TRP A 1 116 ? -6.223 5.377 4.952 1.00 93.94 116 TRP A N 1
ATOM 850 C CA . TRP A 1 116 ? -5.666 6.672 4.571 1.00 93.94 116 TRP A CA 1
ATOM 851 C C . TRP A 1 116 ? -4.217 6.554 4.085 1.00 93.94 116 TRP A C 1
ATOM 853 O O . TRP A 1 116 ? -3.818 7.194 3.107 1.00 93.94 116 TRP A O 1
ATOM 863 N N . MET A 1 117 ? -3.424 5.692 4.721 1.00 92.62 117 MET A N 1
ATOM 864 C CA . MET A 1 117 ? -2.063 5.408 4.272 1.00 92.62 117 MET A CA 1
ATOM 865 C C . MET A 1 117 ? -2.025 4.792 2.873 1.00 92.62 117 MET A C 1
ATOM 867 O O . MET A 1 117 ? -1.226 5.222 2.047 1.00 92.62 117 MET A O 1
ATOM 871 N N . ILE A 1 118 ? -2.907 3.836 2.574 1.00 95.25 118 ILE A N 1
ATOM 872 C CA . ILE A 1 118 ? -3.019 3.250 1.231 1.00 95.25 118 ILE A CA 1
ATOM 873 C C . ILE A 1 118 ? -3.307 4.341 0.192 1.00 95.25 118 ILE A C 1
ATOM 875 O O . ILE A 1 118 ? -2.646 4.390 -0.849 1.00 95.25 118 ILE A O 1
ATOM 879 N N . LEU A 1 119 ? -4.246 5.250 0.480 1.00 92.69 119 LEU A N 1
ATOM 880 C CA . LEU A 1 119 ? -4.598 6.345 -0.431 1.00 92.69 119 LEU A CA 1
ATOM 881 C C . LEU A 1 119 ? -3.428 7.307 -0.656 1.00 92.69 119 LEU A C 1
ATOM 883 O O . LEU A 1 119 ? -3.115 7.642 -1.799 1.00 92.69 119 LEU A O 1
ATOM 887 N N . THR A 1 120 ? -2.768 7.737 0.418 1.00 90.12 120 THR A N 1
ATOM 888 C CA . THR A 1 120 ? -1.625 8.663 0.349 1.00 90.12 120 THR A CA 1
ATOM 889 C C . THR A 1 120 ? -0.412 8.038 -0.331 1.00 90.12 120 THR A C 1
ATOM 891 O O . THR A 1 120 ? 0.238 8.704 -1.136 1.00 90.12 120 THR A O 1
ATOM 894 N N . PHE A 1 121 ? -0.148 6.751 -0.098 1.00 89.00 121 PHE A N 1
ATOM 895 C CA . PHE A 1 121 ? 0.871 5.992 -0.816 1.00 89.00 121 PHE A CA 1
ATOM 896 C C . PHE A 1 121 ? 0.571 5.927 -2.319 1.00 89.00 121 PHE A C 1
ATOM 898 O O . PHE A 1 121 ? 1.427 6.274 -3.135 1.00 89.00 121 PHE A O 1
ATOM 905 N N . CYS A 1 122 ? -0.661 5.569 -2.699 1.00 89.81 122 CYS A N 1
ATOM 906 C CA . CYS A 1 122 ? -1.076 5.531 -4.102 1.00 89.81 122 CYS A CA 1
ATOM 907 C C . CYS A 1 122 ? -0.977 6.912 -4.766 1.00 89.81 122 CYS A C 1
ATOM 909 O O . CYS A 1 122 ? -0.460 7.020 -5.879 1.00 89.81 122 CYS A O 1
ATOM 911 N N . ALA A 1 123 ? -1.413 7.972 -4.081 1.00 86.19 123 ALA A N 1
ATOM 912 C CA . ALA A 1 123 ? -1.296 9.343 -4.566 1.00 86.19 123 ALA A CA 1
ATOM 913 C C . ALA A 1 123 ? 0.173 9.763 -4.739 1.00 86.19 123 ALA A C 1
ATOM 915 O O . ALA A 1 123 ? 0.541 10.288 -5.790 1.00 86.19 123 ALA A O 1
ATOM 916 N N . GLY A 1 124 ? 1.029 9.485 -3.752 1.00 81.38 124 GLY A N 1
ATOM 917 C CA . GLY A 1 124 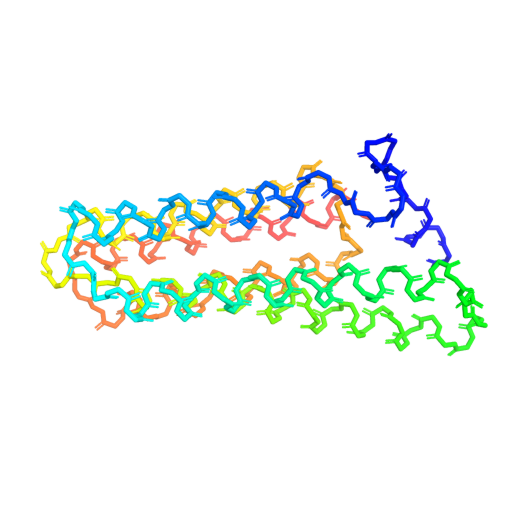? 2.461 9.777 -3.818 1.00 81.38 124 GLY A CA 1
ATOM 918 C C . GLY A 1 124 ? 3.158 9.048 -4.968 1.00 81.38 124 GLY A C 1
ATOM 919 O O . GLY A 1 124 ? 3.977 9.639 -5.670 1.00 81.38 124 GLY A O 1
ATOM 920 N N . ALA A 1 125 ? 2.791 7.791 -5.219 1.00 80.69 125 ALA A N 1
ATOM 921 C CA . ALA A 1 125 ? 3.327 7.005 -6.326 1.00 80.69 125 ALA A CA 1
ATOM 922 C C . ALA A 1 125 ? 2.912 7.542 -7.710 1.00 80.69 125 ALA A C 1
ATOM 924 O O . ALA A 1 125 ? 3.735 7.529 -8.628 1.00 80.69 125 ALA A O 1
ATOM 925 N N . ILE A 1 126 ? 1.675 8.038 -7.854 1.00 77.38 126 ILE A N 1
ATOM 926 C CA . ILE A 1 126 ? 1.203 8.721 -9.071 1.00 77.38 126 ILE A CA 1
ATOM 927 C C . ILE A 1 126 ? 2.006 10.008 -9.295 1.00 77.38 126 ILE A C 1
ATOM 929 O O . ILE A 1 126 ? 2.589 10.194 -10.361 1.00 77.38 126 ILE A O 1
ATOM 933 N N . TRP A 1 127 ? 2.073 10.878 -8.283 1.00 69.31 127 TRP A N 1
ATOM 934 C CA . TRP A 1 127 ? 2.742 12.182 -8.378 1.00 69.31 127 TRP A CA 1
ATOM 935 C C . TRP A 1 127 ? 4.238 12.079 -8.643 1.00 69.31 127 TRP A C 1
ATOM 937 O O . TRP A 1 127 ? 4.806 12.909 -9.348 1.00 69.31 127 TRP A O 1
ATOM 947 N N . ALA A 1 128 ? 4.887 11.052 -8.105 1.00 66.56 128 ALA A N 1
ATOM 948 C CA . ALA A 1 128 ? 6.306 10.835 -8.329 1.00 66.56 128 ALA A CA 1
ATOM 949 C C . ALA A 1 128 ? 6.640 10.386 -9.766 1.00 66.56 128 ALA A C 1
ATOM 951 O O . ALA A 1 128 ? 7.823 10.184 -10.052 1.00 66.56 128 ALA A O 1
ATOM 952 N N . GLY A 1 129 ? 5.642 10.171 -10.644 1.00 59.41 129 GLY A N 1
ATOM 953 C CA . GLY A 1 129 ? 5.841 9.603 -11.986 1.00 59.41 129 GLY A CA 1
ATOM 954 C C . GLY A 1 129 ? 6.619 8.286 -11.919 1.00 59.41 129 GLY A C 1
ATOM 955 O O . GLY A 1 129 ? 7.442 7.967 -12.770 1.00 59.41 129 GLY A O 1
ATOM 956 N N . ALA A 1 130 ? 6.483 7.577 -10.795 1.00 55.84 130 ALA A N 1
ATOM 957 C CA . ALA A 1 130 ? 7.546 6.721 -10.298 1.00 55.84 130 ALA A CA 1
ATOM 958 C C . ALA A 1 130 ? 7.639 5.392 -11.062 1.00 55.84 130 ALA A C 1
ATOM 960 O O . ALA A 1 130 ? 8.681 4.722 -11.058 1.00 55.84 130 ALA A O 1
ATOM 961 N N . PHE A 1 131 ? 6.558 4.975 -11.699 1.00 63.28 131 PHE A N 1
ATOM 962 C CA . PHE A 1 131 ? 6.423 3.620 -12.187 1.00 63.28 131 PHE A CA 1
ATOM 963 C C . PHE A 1 131 ? 5.947 3.617 -13.626 1.00 63.28 131 PHE A C 1
ATOM 965 O O . PHE A 1 131 ? 5.025 4.337 -13.993 1.00 63.28 131 PHE A O 1
ATOM 972 N N . TYR A 1 132 ? 6.543 2.728 -14.416 1.00 73.56 132 TYR A N 1
ATOM 973 C CA . TYR A 1 132 ? 5.967 2.335 -15.689 1.00 73.56 132 TYR A CA 1
ATOM 974 C C . TYR A 1 132 ? 4.532 1.822 -15.441 1.00 73.56 132 TYR A C 1
ATOM 976 O O . TYR A 1 132 ? 4.272 1.146 -14.438 1.00 73.56 132 TYR A O 1
ATOM 984 N N . MET A 1 133 ? 3.600 2.163 -16.334 1.00 81.38 133 MET A N 1
ATOM 985 C CA . MET A 1 133 ? 2.154 2.044 -16.097 1.00 81.38 133 MET A CA 1
ATOM 986 C C . MET A 1 133 ? 1.717 0.689 -15.489 1.00 81.38 133 MET A C 1
ATOM 988 O O . MET A 1 133 ? 1.029 0.706 -14.466 1.00 81.38 133 MET A O 1
ATOM 992 N N . PRO A 1 134 ? 2.112 -0.489 -16.020 1.00 82.81 134 PRO A N 1
ATOM 993 C CA . PRO A 1 134 ? 1.700 -1.753 -15.413 1.00 82.81 134 PRO A CA 1
ATOM 994 C C . PRO A 1 134 ? 2.158 -1.975 -13.959 1.00 82.81 134 PRO A C 1
ATOM 996 O O . PRO A 1 134 ? 1.442 -2.654 -13.230 1.00 82.81 134 PRO A O 1
ATOM 999 N N . ALA A 1 135 ? 3.282 -1.408 -13.497 1.00 85.94 135 ALA A N 1
ATOM 1000 C CA . ALA A 1 135 ? 3.636 -1.468 -12.069 1.00 85.94 135 ALA A CA 1
ATOM 1001 C C . ALA A 1 135 ? 2.720 -0.592 -11.232 1.00 85.94 135 ALA A C 1
ATOM 1003 O O . ALA A 1 135 ? 2.315 -1.011 -10.154 1.00 85.94 135 ALA A O 1
ATOM 1004 N N . LEU A 1 136 ? 2.399 0.607 -11.721 1.00 86.44 136 LEU A N 1
ATOM 1005 C CA . LEU A 1 136 ? 1.538 1.535 -10.998 1.00 86.44 136 LEU A CA 1
ATOM 1006 C C . LEU A 1 136 ? 0.136 0.938 -10.820 1.00 86.44 136 LEU A C 1
ATOM 1008 O O . LEU A 1 136 ? -0.401 0.938 -9.716 1.00 86.44 136 LEU A O 1
ATOM 1012 N N . VAL A 1 137 ? -0.402 0.337 -11.886 1.00 89.94 137 VAL A N 1
ATOM 1013 C CA . VAL A 1 137 ? -1.680 -0.387 -11.859 1.00 89.94 137 VAL A CA 1
ATOM 1014 C C . VAL A 1 137 ? -1.618 -1.587 -10.913 1.00 89.94 137 VAL A C 1
ATOM 1016 O O . VAL A 1 137 ? -2.504 -1.740 -10.075 1.00 89.94 137 VAL A O 1
ATOM 1019 N N . ALA A 1 138 ? -0.580 -2.427 -11.011 1.00 91.94 138 ALA A N 1
ATOM 1020 C CA . ALA A 1 138 ? -0.431 -3.590 -10.133 1.00 91.94 138 ALA A CA 1
ATOM 1021 C C . ALA A 1 138 ? -0.358 -3.178 -8.656 1.00 91.94 138 ALA A C 1
ATOM 1023 O O . ALA A 1 138 ? -1.069 -3.735 -7.826 1.00 91.94 138 ALA A O 1
ATOM 1024 N N . MET A 1 139 ? 0.447 -2.164 -8.340 1.00 93.25 139 MET A N 1
ATOM 1025 C CA . MET A 1 139 ? 0.596 -1.620 -6.993 1.00 93.25 139 MET A CA 1
ATOM 1026 C C . MET A 1 139 ? -0.731 -1.084 -6.446 1.00 93.25 139 MET A C 1
ATOM 1028 O O . MET A 1 139 ? -1.114 -1.463 -5.346 1.00 93.25 139 MET A O 1
ATOM 1032 N N . GLN A 1 140 ? -1.455 -0.253 -7.204 1.00 94.12 140 GLN A N 1
ATOM 1033 C CA . GLN A 1 140 ? -2.740 0.311 -6.768 1.00 94.12 140 GLN A CA 1
ATOM 1034 C C . GLN A 1 140 ? -3.791 -0.771 -6.530 1.00 94.12 140 GLN A C 1
ATOM 1036 O O . GLN A 1 140 ? -4.447 -0.773 -5.491 1.00 94.12 140 GLN A O 1
ATOM 1041 N N . LEU A 1 141 ? -3.932 -1.716 -7.464 1.00 95.69 141 LEU A N 1
ATOM 1042 C CA . LEU A 1 141 ? -4.880 -2.820 -7.316 1.00 95.69 141 LEU A C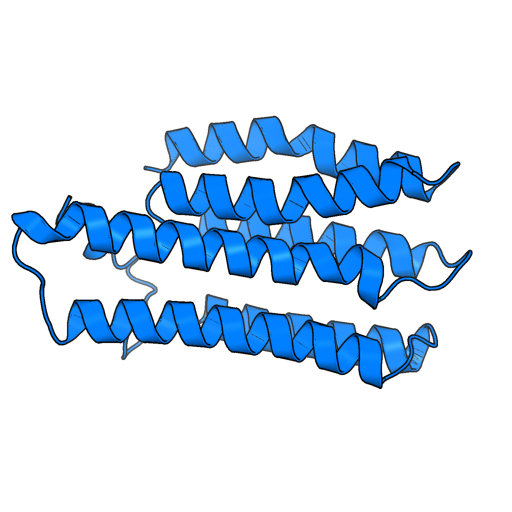A 1
ATOM 1043 C C . LEU A 1 141 ? -4.544 -3.667 -6.089 1.00 95.69 141 LEU A C 1
ATOM 1045 O O . LEU A 1 141 ? -5.429 -3.952 -5.290 1.00 95.69 141 LEU A O 1
ATOM 1049 N N . CYS A 1 142 ? -3.274 -4.029 -5.906 1.00 97.12 142 CYS A N 1
ATOM 1050 C CA . CYS A 1 142 ? -2.835 -4.823 -4.764 1.00 97.12 142 CYS A CA 1
ATOM 1051 C C . CYS A 1 142 ? -2.881 -4.063 -3.431 1.00 97.12 142 CYS A C 1
ATOM 1053 O O . CYS A 1 142 ? -3.046 -4.701 -2.398 1.00 97.12 142 CYS A O 1
ATOM 1055 N N . ALA A 1 143 ? -2.753 -2.736 -3.432 1.00 96.69 143 ALA A N 1
ATOM 1056 C CA . ALA A 1 143 ? -2.873 -1.924 -2.224 1.00 96.69 143 ALA A CA 1
ATOM 1057 C C . ALA A 1 143 ? -4.329 -1.728 -1.797 1.00 96.69 143 ALA A C 1
ATOM 1059 O O . ALA A 1 143 ? -4.644 -1.805 -0.613 1.00 96.69 143 ALA A O 1
ATOM 1060 N N . VAL A 1 144 ? -5.220 -1.486 -2.759 1.00 97.44 144 VAL A N 1
ATOM 1061 C CA . VAL A 1 144 ? -6.607 -1.102 -2.485 1.00 97.44 144 VAL A CA 1
ATOM 1062 C C . VAL A 1 144 ? -7.524 -2.314 -2.370 1.00 97.44 144 VAL A C 1
ATOM 1064 O O . VAL A 1 144 ? -8.280 -2.415 -1.406 1.00 97.44 144 VAL A O 1
ATOM 1067 N N . MET A 1 145 ? -7.478 -3.239 -3.335 1.00 97.00 145 MET A N 1
ATOM 1068 C CA . MET A 1 145 ? -8.490 -4.296 -3.446 1.00 97.00 145 MET A CA 1
ATOM 1069 C C . MET A 1 145 ? -8.525 -5.232 -2.234 1.00 97.00 145 MET A C 1
ATOM 1071 O O . MET A 1 145 ? -9.620 -5.438 -1.714 1.00 97.00 145 MET A O 1
ATOM 1075 N N . PRO A 1 146 ? -7.403 -5.785 -1.732 1.00 97.88 146 PRO A N 1
ATOM 1076 C CA . PRO A 1 146 ? -7.477 -6.723 -0.615 1.00 97.88 146 PRO A CA 1
ATOM 1077 C C . PRO A 1 146 ? -7.901 -6.035 0.690 1.00 97.88 146 PRO A C 1
ATOM 1079 O O . PRO A 1 146 ? -8.685 -6.605 1.444 1.00 97.88 146 PRO A O 1
ATOM 1082 N N . ALA A 1 147 ? -7.454 -4.797 0.931 1.00 97.44 147 ALA A N 1
ATOM 1083 C CA . ALA A 1 147 ? -7.845 -4.008 2.099 1.00 97.44 147 ALA A CA 1
ATOM 1084 C C . ALA A 1 147 ? -9.341 -3.688 2.067 1.00 97.44 147 ALA A C 1
ATOM 1086 O O . ALA A 1 147 ? -10.039 -3.914 3.053 1.00 97.44 147 ALA A O 1
ATOM 1087 N N . ALA A 1 148 ? -9.845 -3.226 0.921 1.00 97.25 148 ALA A N 1
ATOM 1088 C CA . ALA A 1 148 ? -11.262 -2.956 0.743 1.00 97.25 148 ALA A CA 1
ATOM 1089 C C . ALA A 1 148 ? -12.108 -4.226 0.875 1.00 97.25 148 ALA A C 1
ATOM 1091 O O . ALA A 1 148 ? -13.090 -4.223 1.603 1.00 97.25 148 ALA A O 1
ATOM 1092 N N . MET A 1 149 ? -11.708 -5.332 0.240 1.00 97.19 149 MET A N 1
ATOM 1093 C CA . MET A 1 149 ? -12.421 -6.609 0.352 1.00 97.19 149 MET A CA 1
ATOM 1094 C C . MET A 1 149 ? -12.494 -7.098 1.797 1.00 97.19 149 MET A C 1
ATOM 1096 O O . MET A 1 149 ? -13.551 -7.550 2.221 1.00 97.19 149 MET A O 1
ATOM 1100 N N . TRP A 1 150 ? -11.405 -6.979 2.561 1.00 97.06 150 TRP A N 1
ATOM 1101 C CA . TRP A 1 150 ? -11.401 -7.312 3.985 1.00 97.06 150 TRP A CA 1
ATOM 1102 C C . TRP A 1 150 ? -12.316 -6.385 4.798 1.00 97.06 150 TRP A C 1
ATOM 1104 O O . TRP A 1 150 ? -13.034 -6.841 5.682 1.00 97.06 150 TRP A O 1
ATOM 1114 N N . LEU A 1 151 ? -12.355 -5.090 4.487 1.00 96.69 151 LEU A N 1
ATOM 1115 C CA . LEU A 1 151 ? -13.275 -4.151 5.133 1.00 96.69 151 LEU A CA 1
ATOM 1116 C C . LEU A 1 151 ? -14.746 -4.446 4.812 1.00 96.69 151 LEU A C 1
ATOM 1118 O O . LEU A 1 151 ? -15.588 -4.371 5.702 1.00 96.69 151 LEU A O 1
ATOM 1122 N N . GLU A 1 152 ? -15.054 -4.862 3.583 1.00 96.19 152 GLU A N 1
ATOM 1123 C CA . GLU A 1 152 ? -16.411 -5.248 3.176 1.00 96.19 152 GLU A CA 1
ATOM 1124 C C . GLU A 1 152 ? -16.920 -6.516 3.875 1.00 96.19 152 GLU A C 1
ATOM 1126 O O . GLU A 1 152 ? -18.132 -6.730 3.929 1.00 96.19 152 GLU A O 1
ATOM 1131 N N . THR A 1 153 ? -16.040 -7.355 4.441 1.00 96.06 153 THR A N 1
ATOM 1132 C CA . THR A 1 153 ? -16.490 -8.491 5.267 1.00 96.06 153 THR A CA 1
ATOM 1133 C C . THR A 1 153 ? -16.999 -8.062 6.645 1.00 96.06 153 THR A C 1
ATOM 1135 O O . THR A 1 153 ? -17.492 -8.904 7.394 1.00 96.06 153 THR A O 1
ATOM 1138 N N . HIS A 1 154 ? -16.873 -6.781 6.997 1.00 92.94 154 HIS A N 1
ATOM 1139 C CA . HIS A 1 154 ? -17.330 -6.201 8.255 1.00 92.94 154 HIS A CA 1
ATOM 1140 C C . HIS A 1 154 ? -18.568 -5.315 8.023 1.00 92.94 154 HIS A C 1
ATOM 1142 O O . HIS A 1 154 ? -18.890 -4.929 6.900 1.00 92.94 154 HIS A O 1
ATOM 1148 N N . GLY A 1 155 ? -19.322 -5.030 9.086 1.00 91.19 155 GLY A N 1
ATOM 1149 C CA . GLY A 1 155 ? -20.494 -4.149 9.032 1.00 91.19 155 GLY A CA 1
ATOM 1150 C C . GLY A 1 155 ? -20.149 -2.691 9.341 1.00 91.19 155 GLY A C 1
ATOM 1151 O O . GLY A 1 155 ? -19.025 -2.374 9.700 1.00 91.19 155 GLY A O 1
ATOM 1152 N N . GLY A 1 156 ? -21.137 -1.798 9.248 1.00 93.12 156 GLY A N 1
ATOM 1153 C CA . GLY A 1 156 ? -21.040 -0.453 9.822 1.00 93.12 156 GLY A CA 1
ATOM 1154 C C . GLY A 1 156 ? -19.928 0.423 9.235 1.00 93.12 156 GLY A C 1
ATOM 1155 O O . GLY A 1 156 ? -19.912 0.702 8.035 1.00 93.12 156 GLY A O 1
ATOM 1156 N N . PHE A 1 157 ? -19.052 0.916 10.110 1.00 94.81 157 PHE A N 1
ATOM 1157 C CA . PHE A 1 157 ? -18.052 1.929 9.781 1.00 94.81 157 PHE A CA 1
ATOM 1158 C C . PHE A 1 157 ? -16.933 1.373 8.892 1.00 94.81 157 PHE A C 1
ATOM 1160 O O . PHE A 1 157 ? -16.548 2.005 7.910 1.00 94.81 157 PHE A O 1
ATOM 1167 N N . GLU A 1 158 ? -16.466 0.163 9.182 1.00 95.81 158 GLU A N 1
ATOM 1168 C CA . GLU A 1 158 ? -15.431 -0.545 8.435 1.00 95.81 158 GLU A CA 1
ATOM 1169 C C . GLU A 1 158 ? -15.830 -0.706 6.969 1.00 95.81 158 GLU A C 1
ATOM 1171 O O . GLU A 1 158 ? -15.062 -0.358 6.071 1.00 95.81 158 GLU A O 1
ATOM 1176 N N . ARG A 1 159 ? -17.080 -1.112 6.723 1.00 96.19 159 ARG A N 1
ATOM 1177 C CA . ARG A 1 159 ? -17.632 -1.213 5.371 1.00 96.19 159 ARG A CA 1
ATOM 1178 C C . ARG A 1 159 ? -17.638 0.125 4.638 1.00 96.19 159 ARG A C 1
ATOM 1180 O O . ARG A 1 159 ? -17.262 0.203 3.475 1.00 96.19 159 ARG A O 1
ATOM 1187 N N . ALA A 1 160 ? -18.036 1.203 5.313 1.00 96.62 160 ALA A N 1
ATOM 1188 C CA . ALA A 1 160 ? -18.021 2.533 4.708 1.00 96.62 160 ALA A CA 1
ATOM 1189 C C . ALA A 1 160 ? -16.597 2.948 4.291 1.00 96.62 160 ALA A C 1
ATOM 1191 O O . ALA A 1 160 ? -16.411 3.496 3.205 1.00 96.62 160 ALA A O 1
ATOM 1192 N N . VAL A 1 161 ? -15.584 2.635 5.106 1.00 96.75 161 VAL A N 1
ATOM 1193 C CA . VAL A 1 161 ? -14.172 2.864 4.756 1.00 96.75 161 VAL A CA 1
ATOM 1194 C C . VAL A 1 161 ? -13.740 1.992 3.568 1.00 96.75 161 VAL A C 1
ATOM 1196 O O . VAL A 1 161 ? -13.040 2.489 2.684 1.00 96.75 161 VAL A O 1
ATOM 1199 N N . GLY A 1 162 ? -14.197 0.738 3.491 1.00 96.38 162 GLY A N 1
ATOM 1200 C CA . GLY A 1 162 ? -13.968 -0.157 2.348 1.00 96.38 162 GLY A CA 1
ATOM 1201 C C . GLY A 1 162 ? -14.481 0.429 1.030 1.00 96.38 162 GLY A C 1
ATOM 1202 O O . GLY A 1 162 ? -13.727 0.550 0.060 1.00 96.38 162 GLY A O 1
ATOM 1203 N N . LEU A 1 163 ? -15.723 0.914 1.017 1.00 95.88 163 LEU A N 1
ATOM 1204 C CA . LEU A 1 163 ? -16.297 1.620 -0.131 1.00 95.88 163 LEU A CA 1
ATOM 1205 C C . LEU A 1 163 ? -15.524 2.900 -0.477 1.00 95.88 163 LEU A C 1
ATOM 1207 O O . LEU A 1 163 ? -15.286 3.173 -1.655 1.00 95.88 163 LEU A O 1
ATOM 1211 N N . CYS A 1 164 ? -15.083 3.663 0.527 1.00 95.12 164 CYS A N 1
ATOM 1212 C CA . CYS A 1 164 ? -14.260 4.860 0.334 1.00 95.12 164 CYS A CA 1
ATOM 1213 C C . CYS A 1 164 ? -12.866 4.558 -0.235 1.00 95.12 164 CYS A C 1
ATOM 1215 O O . CYS A 1 164 ? -12.280 5.435 -0.865 1.00 95.12 164 CYS A O 1
ATOM 1217 N N . LEU A 1 165 ? -12.334 3.346 -0.053 1.00 95.19 165 LEU A N 1
ATOM 1218 C CA . LEU A 1 165 ? -11.117 2.889 -0.729 1.00 95.19 165 LEU A CA 1
ATOM 1219 C C . LEU A 1 165 ? -11.385 2.505 -2.191 1.00 95.19 165 LEU A C 1
ATOM 1221 O O . LEU A 1 165 ? -10.581 2.824 -3.068 1.00 95.19 165 LEU A O 1
ATOM 1225 N N . LEU A 1 166 ? -12.518 1.856 -2.473 1.00 95.25 166 LEU A N 1
ATOM 1226 C CA . LEU A 1 166 ? -12.885 1.422 -3.828 1.00 95.25 166 LEU A CA 1
ATOM 1227 C C . LEU A 1 166 ? -13.306 2.580 -4.736 1.00 95.25 166 LEU A C 1
ATOM 1229 O O . LEU A 1 166 ? -12.955 2.588 -5.915 1.00 95.25 166 LEU A O 1
ATOM 1233 N N . ALA A 1 167 ? -14.037 3.560 -4.205 1.00 93.06 167 ALA A N 1
ATOM 1234 C CA . ALA A 1 167 ? -14.548 4.694 -4.970 1.00 93.06 167 ALA A CA 1
ATOM 1235 C C . ALA A 1 167 ? -13.455 5.459 -5.754 1.00 93.06 167 ALA A C 1
ATOM 1237 O O . ALA A 1 167 ? -13.622 5.657 -6.960 1.00 93.06 167 ALA A O 1
ATOM 1238 N N . PRO A 1 168 ? -12.312 5.849 -5.153 1.00 91.19 168 PRO A N 1
ATOM 1239 C CA . PRO A 1 168 ? -11.259 6.551 -5.877 1.00 91.19 168 PRO A CA 1
ATOM 1240 C C . PRO A 1 168 ? -10.403 5.634 -6.761 1.00 91.19 168 PRO A C 1
ATOM 1242 O O . PRO A 1 168 ? -9.654 6.153 -7.587 1.00 91.19 168 PRO A O 1
ATOM 1245 N N . LEU A 1 169 ? -10.494 4.302 -6.646 1.00 92.12 169 LEU A N 1
ATOM 1246 C CA . LEU A 1 169 ? -9.630 3.374 -7.387 1.00 92.12 169 LEU A CA 1
ATOM 1247 C C . LEU A 1 169 ? -9.739 3.569 -8.903 1.00 92.12 169 LEU A C 1
ATOM 1249 O O . LEU A 1 169 ? -8.728 3.593 -9.599 1.00 92.12 169 LEU A O 1
ATOM 1253 N N . GLN A 1 170 ? -10.954 3.762 -9.424 1.00 89.69 170 GLN A N 1
ATOM 1254 C CA . GLN A 1 170 ? -11.154 4.016 -10.854 1.00 89.69 170 GLN A CA 1
ATOM 1255 C C . GLN A 1 170 ? -10.447 5.295 -11.308 1.00 89.69 170 GLN A C 1
ATOM 1257 O O . GLN A 1 170 ? -9.805 5.309 -12.359 1.00 89.69 170 GLN A O 1
ATOM 1262 N N . MET A 1 171 ? -10.519 6.350 -10.493 1.00 87.75 171 MET A N 1
ATOM 1263 C CA . MET A 1 171 ? -9.838 7.612 -10.760 1.00 87.75 171 MET A CA 1
ATOM 1264 C C . MET A 1 171 ? -8.316 7.444 -10.700 1.00 87.75 171 MET A C 1
ATOM 1266 O O . MET A 1 171 ? -7.624 7.912 -11.600 1.00 87.75 171 MET A O 1
ATOM 1270 N N . MET A 1 172 ? -7.789 6.728 -9.702 1.00 88.38 172 MET A N 1
ATOM 1271 C CA . MET A 1 172 ? -6.356 6.426 -9.597 1.00 88.38 172 MET A CA 1
ATOM 1272 C C . MET A 1 172 ? -5.846 5.685 -10.836 1.00 88.38 172 MET A C 1
ATOM 1274 O O . MET A 1 172 ? -4.858 6.106 -11.434 1.00 88.38 172 MET A O 1
ATOM 1278 N N . LEU A 1 173 ? -6.570 4.652 -11.279 1.00 88.00 173 LEU A N 1
ATOM 1279 C CA . LEU A 1 173 ? -6.234 3.879 -12.475 1.00 88.00 173 LEU A CA 1
ATOM 1280 C C . LEU A 1 173 ? -6.314 4.720 -13.756 1.00 88.00 173 LEU A C 1
ATOM 1282 O O . LEU A 1 173 ? -5.496 4.541 -14.659 1.00 88.00 173 LEU A O 1
ATOM 1286 N N . ALA A 1 174 ? -7.290 5.627 -13.853 1.00 86.81 174 ALA A N 1
ATOM 1287 C CA . ALA A 1 174 ? -7.420 6.538 -14.986 1.00 86.81 174 ALA A CA 1
ATOM 1288 C C . ALA A 1 174 ? -6.254 7.535 -15.043 1.00 86.81 174 ALA A C 1
ATOM 1290 O O . ALA A 1 174 ? -5.637 7.683 -16.094 1.00 86.81 174 ALA A O 1
ATOM 1291 N N . ILE A 1 175 ? -5.890 8.154 -13.914 1.00 81.06 175 ILE A N 1
ATOM 1292 C CA . ILE A 1 175 ? -4.748 9.076 -13.838 1.00 81.06 175 ILE A CA 1
ATOM 1293 C C . ILE A 1 175 ? -3.444 8.340 -14.170 1.00 81.06 175 ILE A C 1
ATOM 1295 O O . ILE A 1 175 ? -2.627 8.844 -14.934 1.00 81.06 175 ILE A O 1
ATOM 1299 N N . SER A 1 176 ? -3.272 7.110 -13.685 1.00 75.38 176 SER A N 1
ATOM 1300 C CA . SER A 1 176 ? -2.111 6.273 -14.003 1.00 75.38 176 SER A CA 1
ATOM 1301 C C . SER A 1 176 ? -1.959 5.940 -15.485 1.00 75.38 176 SER A C 1
ATOM 1303 O O . SER A 1 176 ? -0.839 5.717 -15.932 1.00 75.38 176 SER A O 1
ATOM 1305 N N . ARG A 1 177 ? -3.060 5.902 -16.246 1.00 75.56 177 ARG A N 1
ATOM 1306 C CA . ARG A 1 177 ? -3.028 5.746 -17.710 1.00 75.56 177 ARG A CA 1
ATOM 1307 C C . ARG A 1 177 ? -2.638 7.027 -18.436 1.00 75.56 177 ARG A C 1
ATOM 1309 O O . ARG A 1 177 ? -2.123 6.940 -19.537 1.00 75.56 177 ARG A O 1
ATOM 1316 N N . LEU A 1 178 ? -2.932 8.188 -17.853 1.00 72.00 178 LEU A N 1
ATOM 1317 C CA . LEU A 1 178 ? -2.599 9.492 -18.431 1.00 72.00 178 LEU A CA 1
ATOM 1318 C C . LEU A 1 178 ? -1.155 9.918 -18.128 1.00 72.00 178 LEU A C 1
ATOM 1320 O O . LEU A 1 178 ? -0.630 10.797 -18.800 1.00 72.00 178 LEU A O 1
ATOM 1324 N N . ALA A 1 179 ? -0.535 9.326 -17.105 1.00 59.81 179 ALA A N 1
ATOM 1325 C CA . ALA A 1 179 ? 0.796 9.686 -16.625 1.00 59.81 179 ALA A CA 1
ATOM 1326 C C . ALA A 1 179 ? 1.963 8.911 -17.279 1.00 59.81 179 ALA A C 1
ATOM 1328 O O . ALA A 1 179 ? 3.106 9.166 -16.907 1.00 59.81 179 ALA A O 1
ATOM 1329 N N . GLY A 1 180 ? 1.713 7.961 -18.193 1.00 55.19 180 GLY A N 1
ATOM 1330 C CA . GLY A 1 180 ? 2.747 7.155 -18.872 1.00 55.19 180 GLY A CA 1
ATOM 1331 C C . GLY A 1 180 ? 2.481 6.977 -20.359 1.00 55.19 180 GLY A C 1
ATOM 1332 O O . GLY A 1 180 ? 3.435 6.580 -21.073 1.00 55.19 180 GLY A O 1
#

Foldseek 3Di:
DVVQLVPPPPQQDPLRDRVLLVCLLVVLVVVLVCLCPPVVQPNVLSVVLSVQLNVLSVVLSVLSNVCVVQVDDPVCVVVSLVVLLVSLLSNLLSLLCQCVS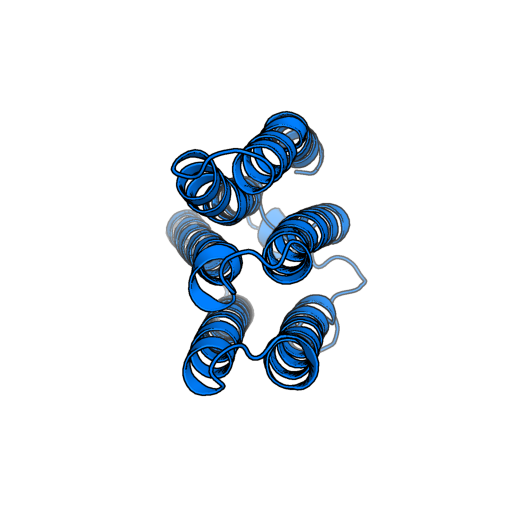SDDPPDLCSLVVSLVSLVVSLVVCLVSLPGDLSSSLSSNCSNQVSNLVVLCVDDDNSNVSSVVSVVCSVVSNVSSVVSD